Protein AF-A0A661Z1Y3-F1 (afdb_monomer_lite)

Structure (mmCIF, N/CA/C/O backbone):
data_AF-A0A661Z1Y3-F1
#
_entry.id   AF-A0A661Z1Y3-F1
#
loop_
_atom_site.group_PDB
_atom_site.id
_atom_site.type_symbol
_atom_site.label_atom_id
_atom_site.label_alt_id
_atom_site.label_comp_id
_atom_site.label_asym_id
_atom_site.label_entity_id
_atom_site.label_seq_id
_atom_site.pdbx_PDB_ins_code
_atom_site.Cartn_x
_atom_site.Cartn_y
_atom_site.Cartn_z
_atom_site.occupancy
_atom_site.B_iso_or_equiv
_atom_site.auth_seq_id
_atom_site.auth_comp_id
_atom_site.auth_asym_id
_atom_site.auth_atom_id
_atom_site.pdbx_PDB_model_num
ATOM 1 N N . VAL A 1 1 ? -19.772 17.118 38.028 1.00 46.84 1 VAL A N 1
ATOM 2 C CA . VAL A 1 1 ? -20.142 16.283 36.858 1.00 46.84 1 VAL A CA 1
ATOM 3 C C . VAL A 1 1 ? -19.573 16.942 35.617 1.00 46.84 1 VAL A C 1
ATOM 5 O O . VAL A 1 1 ? -19.579 18.164 35.583 1.00 46.84 1 VAL A O 1
ATOM 8 N N . ALA A 1 2 ? -19.124 16.119 34.664 1.00 39.94 2 ALA A N 1
ATOM 9 C CA . ALA A 1 2 ? -18.515 16.435 33.367 1.00 39.94 2 ALA A CA 1
ATOM 10 C C . ALA A 1 2 ? -16.977 16.469 33.358 1.00 39.94 2 ALA A C 1
ATOM 12 O O . ALA A 1 2 ? -16.352 17.516 33.233 1.00 39.94 2 ALA A O 1
ATOM 13 N N . ILE A 1 3 ? -16.376 15.276 33.422 1.00 45.03 3 ILE A N 1
ATOM 14 C CA . ILE A 1 3 ? -15.171 15.016 32.633 1.00 45.03 3 ILE A CA 1
ATOM 15 C C . ILE A 1 3 ? -15.690 14.783 31.215 1.00 45.03 3 ILE A C 1
ATOM 17 O O . ILE A 1 3 ? -16.174 13.704 30.890 1.00 45.03 3 ILE A O 1
ATOM 21 N N . GLN A 1 4 ? -15.692 15.837 30.409 1.00 49.53 4 GLN A N 1
ATOM 22 C CA . GLN A 1 4 ? -15.788 15.733 28.959 1.00 49.53 4 GLN A CA 1
ATOM 23 C C . GLN A 1 4 ? -14.384 15.336 28.489 1.00 49.53 4 GLN A C 1
ATOM 25 O O . GLN A 1 4 ? -13.601 16.165 28.041 1.00 49.53 4 GLN A O 1
ATOM 30 N N . GLY A 1 5 ? -13.999 14.100 28.806 1.00 46.00 5 GLY A N 1
ATOM 31 C CA . GLY A 1 5 ? -12.678 13.571 28.510 1.00 46.00 5 GLY A CA 1
ATOM 32 C C . GLY A 1 5 ? -12.660 13.136 27.063 1.00 46.00 5 GLY A C 1
ATOM 33 O O . GLY A 1 5 ? -13.207 12.090 26.760 1.00 46.00 5 GLY A O 1
ATOM 34 N N . ASP A 1 6 ? -12.121 13.983 26.194 1.00 49.16 6 ASP A N 1
ATOM 35 C CA . ASP A 1 6 ? -11.021 13.616 25.300 1.00 49.16 6 ASP A CA 1
ATOM 36 C C . ASP A 1 6 ? -11.021 12.172 24.750 1.00 49.16 6 ASP A C 1
ATOM 38 O O . ASP A 1 6 ? -10.010 11.478 24.772 1.00 49.16 6 ASP A O 1
ATOM 42 N N . GLU A 1 7 ? -12.144 11.680 24.232 1.00 52.69 7 GLU A N 1
ATOM 43 C CA . GLU A 1 7 ? -12.134 10.518 23.346 1.00 52.69 7 GLU A CA 1
ATOM 44 C C . GLU A 1 7 ? -11.710 11.022 21.968 1.00 52.69 7 GLU A C 1
ATOM 46 O O . GLU A 1 7 ? -12.498 11.095 21.025 1.00 52.69 7 GLU A O 1
ATOM 51 N N . THR A 1 8 ? -10.445 11.434 21.855 1.00 58.91 8 THR A N 1
ATOM 52 C CA . THR A 1 8 ? -9.790 11.476 20.552 1.00 58.91 8 THR A CA 1
ATOM 53 C C . THR A 1 8 ? -9.882 10.046 20.031 1.00 58.91 8 THR A C 1
ATOM 55 O O . THR A 1 8 ? -9.188 9.174 20.551 1.00 58.91 8 THR A O 1
ATOM 58 N N . ALA A 1 9 ? -10.814 9.776 19.108 1.00 64.06 9 ALA A N 1
ATOM 59 C CA . ALA A 1 9 ? -11.035 8.441 18.566 1.00 64.06 9 ALA A CA 1
ATOM 60 C C . ALA A 1 9 ? -9.682 7.891 18.107 1.00 64.06 9 ALA A C 1
ATOM 62 O O . ALA A 1 9 ? -9.072 8.416 17.174 1.00 64.06 9 ALA A O 1
ATOM 63 N N . ALA A 1 10 ? -9.158 6.903 18.833 1.00 82.94 10 ALA A N 1
ATOM 64 C CA . ALA A 1 10 ? -7.897 6.295 18.463 1.00 82.94 10 ALA A CA 1
ATOM 65 C C . ALA A 1 10 ? -8.105 5.631 17.096 1.00 82.94 10 ALA A C 1
ATOM 67 O O . ALA A 1 10 ? -9.113 4.961 16.875 1.00 82.94 10 ALA A O 1
ATOM 68 N N . LEU A 1 11 ? -7.177 5.850 16.168 1.00 91.75 11 LEU A N 1
ATOM 69 C CA . LEU A 1 11 ? -7.180 5.198 14.865 1.00 91.75 11 LEU A CA 1
ATOM 70 C C . LEU A 1 11 ? -6.040 4.190 14.827 1.00 91.75 11 LEU A C 1
ATOM 72 O O . LEU A 1 11 ? -4.899 4.497 15.181 1.00 91.75 11 LEU A O 1
ATOM 76 N N . ASN A 1 12 ? -6.356 2.985 14.379 1.00 93.19 12 ASN A N 1
ATOM 77 C CA . ASN A 1 12 ? -5.362 2.000 13.994 1.00 93.19 12 ASN A CA 1
ATOM 78 C C . ASN A 1 12 ? -5.039 2.175 12.508 1.00 93.19 12 ASN A C 1
ATOM 80 O O . ASN A 1 12 ? -5.864 2.657 11.737 1.00 93.19 12 ASN A O 1
ATOM 84 N N . ARG A 1 13 ? -3.844 1.757 12.084 1.00 94.81 13 ARG A N 1
ATOM 85 C CA . ARG A 1 13 ? -3.419 1.853 10.682 1.00 94.81 13 ARG A CA 1
ATOM 86 C C . ARG A 1 13 ? -2.912 0.518 10.170 1.00 94.81 13 ARG A C 1
ATOM 88 O O . ARG A 1 13 ? -1.945 -0.021 10.710 1.00 94.81 13 ARG A O 1
ATOM 95 N N . LEU A 1 14 ? -3.500 0.041 9.077 1.00 96.12 14 LEU A N 1
ATOM 96 C CA . LEU A 1 14 ? -2.950 -1.054 8.285 1.00 96.12 14 LEU A CA 1
ATOM 97 C C . LEU A 1 14 ? -2.017 -0.473 7.220 1.00 96.12 14 LEU A C 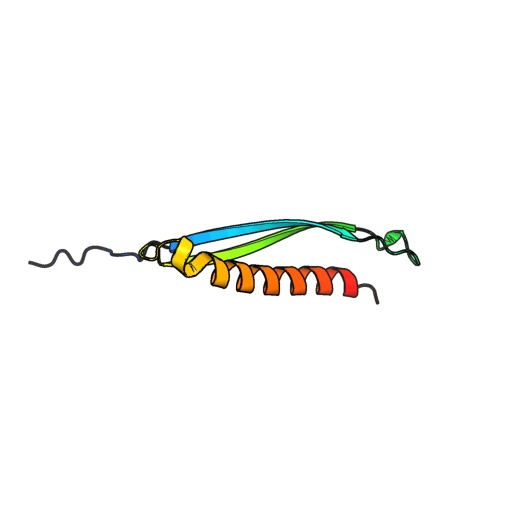1
ATOM 99 O O . LEU A 1 14 ? -2.360 0.481 6.530 1.00 96.12 14 LEU A O 1
ATOM 103 N N . THR A 1 15 ? -0.816 -1.032 7.083 1.00 97.06 15 THR A N 1
ATOM 104 C CA . THR A 1 15 ? 0.153 -0.627 6.056 1.00 97.06 15 THR A CA 1
ATOM 105 C C . THR A 1 15 ? 0.606 -1.850 5.277 1.00 97.06 15 THR A C 1
ATOM 107 O O . THR A 1 15 ? 1.119 -2.800 5.865 1.00 97.06 15 THR A O 1
ATOM 110 N N . ILE A 1 16 ? 0.473 -1.803 3.954 1.00 97.19 16 ILE A N 1
ATOM 111 C CA . ILE A 1 16 ? 0.905 -2.858 3.036 1.00 97.19 16 ILE A CA 1
ATOM 112 C C . ILE A 1 16 ? 2.052 -2.316 2.188 1.00 97.19 16 ILE A C 1
ATOM 114 O O . ILE A 1 16 ? 1.974 -1.221 1.629 1.00 97.19 16 ILE A O 1
ATOM 118 N N . LYS A 1 17 ? 3.138 -3.087 2.106 1.00 97.25 17 LYS A N 1
ATOM 119 C CA . LYS A 1 17 ? 4.308 -2.775 1.282 1.00 97.25 17 LYS A CA 1
ATOM 120 C C . LYS A 1 17 ? 4.523 -3.887 0.273 1.00 97.25 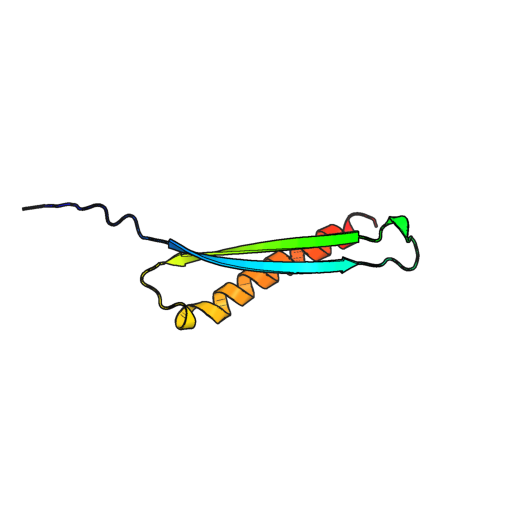17 LYS A C 1
ATOM 122 O O . LYS A 1 17 ? 4.663 -5.043 0.664 1.00 97.25 17 LYS A O 1
ATOM 127 N N . VAL A 1 18 ? 4.611 -3.530 -1.001 1.00 95.56 18 VAL A N 1
ATOM 128 C CA . VAL A 1 18 ? 4.881 -4.473 -2.091 1.00 95.56 18 VAL A CA 1
ATOM 129 C C . VAL A 1 18 ? 6.114 -4.026 -2.857 1.00 95.56 18 VAL A C 1
ATOM 131 O O . VAL A 1 18 ? 6.248 -2.863 -3.234 1.00 95.56 18 VAL A O 1
ATOM 134 N N . LYS A 1 19 ? 7.054 -4.948 -3.062 1.00 96.12 19 LYS A N 1
ATOM 135 C CA . LYS A 1 19 ? 8.237 -4.708 -3.889 1.00 96.12 19 LYS A CA 1
ATOM 136 C C . LYS A 1 19 ? 7.942 -5.196 -5.300 1.00 96.12 19 LYS A C 1
ATOM 138 O O . LYS A 1 19 ? 7.727 -6.389 -5.495 1.00 96.12 19 LYS A O 1
ATOM 143 N N . ILE A 1 20 ? 7.956 -4.284 -6.265 1.00 94.50 20 ILE A N 1
ATOM 144 C CA . ILE A 1 20 ? 7.674 -4.577 -7.668 1.00 94.50 20 ILE A CA 1
ATOM 145 C C . ILE A 1 20 ? 8.950 -4.415 -8.479 1.00 94.50 20 ILE A C 1
ATOM 147 O O . ILE A 1 20 ? 9.670 -3.427 -8.338 1.00 94.50 20 ILE A O 1
ATOM 151 N N . ARG A 1 21 ? 9.204 -5.393 -9.347 1.00 92.56 21 ARG A N 1
ATOM 152 C CA . ARG A 1 21 ? 10.193 -5.312 -10.416 1.00 92.56 21 ARG A CA 1
ATOM 153 C C . ARG A 1 21 ? 9.445 -5.306 -11.743 1.00 92.56 21 ARG A C 1
ATOM 155 O O . ARG A 1 21 ? 8.860 -6.316 -12.119 1.00 92.56 21 ARG A O 1
ATOM 162 N N . TYR A 1 22 ? 9.473 -4.172 -12.425 1.00 89.56 22 TYR A N 1
ATOM 163 C CA . TYR A 1 22 ? 9.007 -4.024 -13.793 1.00 89.56 22 TYR A CA 1
ATOM 164 C C . TYR A 1 22 ? 10.191 -4.183 -14.749 1.00 89.56 22 TYR A C 1
ATOM 166 O O . TYR A 1 22 ? 11.267 -3.629 -14.522 1.00 89.56 22 TYR A O 1
ATOM 174 N N . THR A 1 23 ? 10.006 -4.960 -15.812 1.00 88.69 23 THR A N 1
ATOM 175 C CA . THR A 1 23 ? 11.028 -5.190 -16.838 1.00 88.69 23 THR A CA 1
ATOM 176 C C . THR A 1 23 ? 10.408 -4.946 -18.202 1.00 88.69 23 THR A C 1
ATOM 178 O O . THR A 1 23 ? 9.554 -5.715 -18.639 1.00 88.69 23 THR A O 1
ATOM 181 N N . SER A 1 24 ? 10.836 -3.875 -18.864 1.00 84.94 24 SER A N 1
ATOM 182 C CA . SER A 1 24 ? 10.425 -3.576 -20.233 1.00 84.94 24 SER A CA 1
ATOM 183 C C . SER A 1 24 ? 11.330 -4.333 -21.203 1.00 84.94 24 SER A C 1
ATOM 185 O O . SER A 1 24 ? 12.552 -4.197 -21.174 1.00 84.94 24 SER A O 1
ATOM 187 N N . LEU A 1 25 ? 10.729 -5.163 -22.057 1.00 84.81 25 LEU A N 1
ATOM 188 C CA . LEU A 1 25 ? 11.461 -5.959 -23.049 1.00 84.81 25 LEU A CA 1
ATOM 189 C C . LEU A 1 25 ? 11.915 -5.124 -24.252 1.00 84.81 25 LEU A C 1
ATOM 191 O O . LEU A 1 25 ? 12.884 -5.481 -24.917 1.00 84.81 25 LEU A O 1
ATOM 195 N N . ASN A 1 26 ? 11.218 -4.020 -24.524 1.00 83.75 26 ASN A N 1
ATOM 196 C CA . ASN A 1 26 ? 11.468 -3.179 -25.691 1.00 83.75 26 ASN A CA 1
ATOM 197 C C . ASN A 1 26 ? 12.414 -2.019 -25.361 1.00 83.75 26 ASN A C 1
ATOM 199 O O . ASN A 1 26 ? 13.157 -1.572 -26.231 1.00 83.75 26 ASN A O 1
ATOM 203 N N . GLN A 1 27 ? 12.387 -1.541 -24.114 1.00 81.81 27 GLN A N 1
ATOM 204 C CA . GLN A 1 27 ? 13.210 -0.433 -23.635 1.00 81.81 27 GLN A CA 1
ATOM 2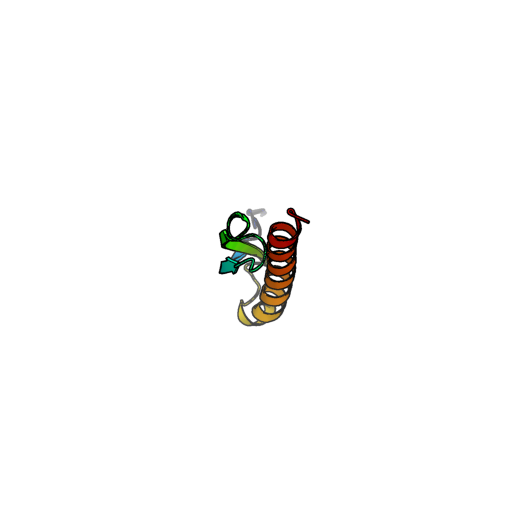05 C C . GLN A 1 27 ? 13.739 -0.758 -22.231 1.00 81.81 27 GLN A C 1
ATOM 207 O O . GLN A 1 27 ? 13.076 -0.469 -21.237 1.00 81.81 27 GLN A O 1
ATOM 212 N N . PRO A 1 28 ? 14.910 -1.406 -22.117 1.00 82.50 28 PRO A N 1
ATOM 213 C CA . PRO A 1 28 ? 15.423 -1.871 -20.831 1.00 82.50 28 PRO A CA 1
ATOM 214 C C . PRO A 1 28 ? 15.674 -0.732 -19.831 1.00 82.50 28 PRO A C 1
ATOM 216 O O . PRO A 1 28 ? 15.516 -0.969 -18.634 1.00 82.50 28 PRO A O 1
ATOM 219 N N . ASP A 1 29 ? 15.981 0.483 -20.298 1.00 83.75 29 ASP A N 1
ATOM 220 C CA . ASP A 1 29 ? 16.127 1.691 -19.469 1.00 83.75 29 ASP A CA 1
ATOM 221 C C . ASP A 1 29 ? 14.835 2.105 -18.739 1.00 83.75 29 ASP A C 1
ATOM 223 O O . ASP A 1 29 ? 14.907 2.735 -17.686 1.00 83.75 29 ASP A O 1
ATOM 227 N N . ASP A 1 30 ? 13.660 1.693 -19.229 1.00 84.12 30 ASP A N 1
ATOM 228 C CA . ASP A 1 30 ? 12.368 1.926 -18.566 1.00 84.12 30 ASP A CA 1
ATOM 229 C C . ASP A 1 30 ? 12.042 0.878 -17.490 1.00 84.12 30 ASP A C 1
ATOM 231 O O . ASP A 1 30 ? 11.006 0.944 -16.823 1.00 84.12 30 ASP A O 1
ATOM 235 N N . SER A 1 31 ? 12.912 -0.117 -17.303 1.00 89.19 31 SER A N 1
ATOM 236 C CA . SER A 1 31 ? 12.767 -1.100 -16.231 1.00 89.19 31 SER A CA 1
ATOM 237 C C . SER A 1 31 ? 13.015 -0.447 -14.874 1.00 89.19 31 SER A C 1
ATOM 239 O O . SER A 1 31 ? 13.964 0.314 -14.694 1.00 89.19 31 SER A O 1
ATOM 241 N N . PHE A 1 32 ? 12.209 -0.797 -13.873 1.00 89.25 32 PHE A N 1
ATOM 242 C CA . PHE A 1 32 ? 12.382 -0.274 -12.522 1.00 89.25 32 PHE A CA 1
ATOM 243 C C . PHE A 1 32 ? 12.149 -1.343 -11.463 1.00 89.25 32 PHE A C 1
ATOM 245 O O . PHE A 1 32 ? 11.370 -2.280 -11.631 1.00 89.25 32 PHE A O 1
ATOM 252 N N . GLU A 1 33 ? 12.810 -1.170 -10.325 1.00 94.12 33 GLU A N 1
ATOM 253 C CA . GLU A 1 33 ? 12.534 -1.924 -9.112 1.00 94.12 33 GLU A CA 1
ATOM 254 C C . GLU A 1 33 ? 12.228 -0.926 -7.996 1.00 94.12 33 GLU A C 1
ATOM 256 O O . GLU A 1 33 ? 13.091 -0.144 -7.601 1.00 94.12 33 GLU A O 1
ATOM 261 N N . GLN A 1 34 ? 10.988 -0.922 -7.507 1.00 93.25 34 GLN A N 1
ATOM 262 C CA . GLN A 1 34 ? 10.535 0.035 -6.500 1.00 93.25 34 GLN A CA 1
ATOM 263 C C . GLN A 1 34 ? 9.608 -0.637 -5.486 1.00 93.25 34 GLN A C 1
ATOM 265 O O . GLN A 1 34 ? 8.894 -1.594 -5.788 1.00 93.25 34 GLN A O 1
ATOM 270 N N . VAL A 1 35 ? 9.629 -0.124 -4.257 1.00 96.50 35 VAL A N 1
ATOM 271 C CA . VAL A 1 35 ? 8.663 -0.490 -3.220 1.00 96.50 35 VAL A CA 1
ATOM 272 C C . VAL A 1 35 ? 7.502 0.493 -3.256 1.00 96.50 35 VAL A C 1
ATOM 274 O O . VAL A 1 35 ? 7.707 1.698 -3.128 1.00 96.50 35 VAL A O 1
ATOM 277 N N . PHE A 1 36 ? 6.290 -0.031 -3.378 1.00 95.56 36 PHE A N 1
ATOM 278 C CA . PHE A 1 36 ? 5.053 0.722 -3.231 1.00 95.56 36 PHE A CA 1
ATOM 279 C C . PHE A 1 36 ? 4.486 0.462 -1.841 1.00 95.56 36 PHE A C 1
ATOM 281 O O . PHE A 1 36 ? 4.548 -0.658 -1.329 1.00 95.56 36 PHE A O 1
ATOM 288 N N . THR A 1 37 ? 3.993 1.517 -1.201 1.00 97.06 37 THR A N 1
ATOM 289 C CA . THR A 1 37 ? 3.442 1.457 0.154 1.00 97.06 37 THR A CA 1
ATOM 290 C C . THR A 1 37 ? 2.072 2.102 0.147 1.00 97.06 37 THR A C 1
ATOM 292 O O . THR A 1 37 ? 1.954 3.266 -0.214 1.00 97.06 37 THR A O 1
ATOM 295 N N . GLY A 1 38 ? 1.065 1.352 0.575 1.00 96.75 38 GLY A N 1
ATOM 296 C CA . GLY A 1 38 ? -0.291 1.838 0.770 1.00 96.75 38 GLY A CA 1
ATOM 297 C C . GLY A 1 38 ? -0.693 1.646 2.224 1.00 96.75 38 GLY A C 1
ATOM 298 O O . GLY A 1 38 ? -0.207 0.736 2.902 1.00 96.75 38 GLY A O 1
ATOM 299 N N . PHE A 1 39 ? -1.550 2.522 2.725 1.00 96.56 39 PHE A N 1
ATOM 300 C CA . PHE A 1 39 ? -2.078 2.407 4.074 1.00 96.56 39 PHE A CA 1
ATOM 301 C C . PHE A 1 39 ? -3.539 2.828 4.118 1.00 96.56 39 PHE A C 1
ATOM 303 O O . PHE A 1 39 ? -3.986 3.608 3.277 1.00 96.56 39 PHE A O 1
ATOM 310 N N . GLU A 1 40 ? -4.246 2.306 5.112 1.00 97.25 40 GLU A N 1
ATOM 311 C CA . GLU A 1 40 ? -5.581 2.765 5.464 1.00 97.25 40 GLU A CA 1
ATOM 312 C C . GLU A 1 40 ? -5.756 2.757 6.981 1.00 97.25 40 GLU A C 1
ATOM 314 O O . GLU A 1 40 ? -5.240 1.883 7.690 1.00 97.25 40 GLU A O 1
ATOM 319 N N . GLU A 1 41 ? -6.439 3.784 7.472 1.00 95.00 41 GLU A N 1
ATOM 320 C CA . GLU A 1 41 ? -6.737 3.979 8.886 1.00 95.00 41 GLU A CA 1
ATOM 321 C C . GLU A 1 41 ? -8.156 3.499 9.194 1.00 95.00 41 GLU A C 1
ATOM 323 O O . GLU A 1 41 ? -9.063 3.617 8.372 1.00 95.00 41 GLU A O 1
ATOM 328 N N . TYR A 1 42 ? -8.350 2.941 10.384 1.00 93.56 42 TYR A N 1
ATOM 329 C CA . TYR A 1 42 ? -9.637 2.432 10.837 1.00 93.56 42 TYR A CA 1
ATOM 330 C C . TYR A 1 42 ? -9.846 2.723 12.319 1.00 93.56 42 TYR A C 1
ATOM 332 O O . TYR A 1 42 ? -8.891 2.880 13.082 1.00 93.56 42 TYR A O 1
ATOM 340 N N . ASP A 1 43 ? -11.112 2.800 12.723 1.00 93.44 43 ASP A N 1
ATOM 341 C CA . ASP A 1 43 ? -11.497 3.086 14.103 1.00 93.44 43 ASP A CA 1
ATOM 342 C C . ASP A 1 43 ? -10.918 2.032 15.061 1.00 93.44 43 ASP A C 1
ATOM 344 O O . ASP A 1 43 ? -11.075 0.828 14.839 1.00 93.44 43 ASP A O 1
ATOM 348 N N . ALA A 1 44 ? -10.233 2.465 16.124 1.00 91.69 44 ALA A N 1
ATOM 349 C CA . ALA A 1 44 ? -9.577 1.544 17.048 1.00 91.69 44 ALA A CA 1
ATOM 350 C C . ALA A 1 44 ? -10.547 0.719 17.900 1.00 91.69 44 ALA A C 1
ATOM 352 O O . ALA A 1 44 ? -10.118 -0.262 18.509 1.00 91.69 44 ALA A O 1
ATOM 353 N N . ASN A 1 45 ? -11.837 1.069 17.929 1.00 92.06 45 ASN A N 1
ATOM 354 C CA . ASN A 1 45 ? -12.865 0.246 18.563 1.00 92.06 45 ASN A CA 1
ATOM 355 C C . ASN A 1 45 ? -13.267 -0.960 17.699 1.00 92.06 45 ASN A C 1
ATOM 357 O O . ASN A 1 45 ? -13.914 -1.884 18.198 1.00 92.06 45 ASN A O 1
ATOM 361 N N . LEU A 1 46 ? -12.904 -0.976 16.412 1.00 91.06 46 LEU A N 1
ATOM 362 C CA . LEU A 1 46 ? -13.175 -2.098 15.521 1.00 91.06 46 LEU A CA 1
ATOM 363 C C . LEU A 1 46 ? -12.092 -3.173 15.662 1.00 91.06 46 LEU A C 1
ATOM 365 O O . LEU A 1 46 ? -10.891 -2.898 15.686 1.00 91.06 46 LEU A O 1
ATOM 369 N N . SER A 1 47 ? -12.525 -4.434 15.705 1.00 92.94 47 SER A N 1
ATOM 370 C CA . SER A 1 47 ? -11.614 -5.578 15.626 1.00 92.94 47 SER A CA 1
ATOM 371 C C . SER A 1 47 ? -11.004 -5.661 14.230 1.00 92.94 47 SER A C 1
ATOM 373 O O . SER A 1 47 ? -11.739 -5.615 13.243 1.00 92.94 47 SER A O 1
ATOM 375 N N . PHE A 1 48 ? -9.683 -5.852 14.145 1.00 91.94 48 PHE A N 1
ATOM 376 C CA . PHE A 1 48 ? -8.969 -5.949 12.870 1.00 91.94 48 PHE A CA 1
ATOM 377 C C . PHE A 1 48 ? -9.591 -6.993 11.936 1.00 91.94 48 PHE A C 1
ATOM 379 O O . PHE A 1 48 ? -9.893 -6.671 10.797 1.00 91.94 48 PHE A O 1
ATOM 386 N N . GLY A 1 49 ? -9.901 -8.195 12.433 1.00 95.19 49 GLY A N 1
ATOM 387 C CA . GLY A 1 49 ? -10.488 -9.254 11.600 1.00 95.19 49 GLY A CA 1
ATOM 388 C C . GLY A 1 49 ? -11.870 -8.917 11.021 1.00 95.19 49 GLY A C 1
ATOM 389 O O . GLY A 1 49 ? -12.274 -9.517 10.033 1.00 95.19 49 GLY A O 1
ATOM 390 N N . SER A 1 50 ? -12.592 -7.949 11.598 1.00 95.19 50 SER A N 1
ATOM 391 C CA . SER A 1 50 ? -13.881 -7.484 11.066 1.00 95.19 50 SER A CA 1
ATOM 392 C C . SER A 1 50 ? -13.730 -6.498 9.904 1.00 95.19 50 SER A C 1
ATOM 394 O O . SER A 1 50 ? -14.679 -6.313 9.148 1.00 95.19 50 SER A O 1
ATOM 396 N N . VAL A 1 51 ? -12.570 -5.844 9.786 1.00 96.06 51 VAL A N 1
ATOM 397 C CA . VAL A 1 51 ? -12.284 -4.811 8.774 1.00 96.06 51 VAL A CA 1
ATOM 398 C C . VAL A 1 51 ? -11.155 -5.203 7.817 1.00 96.06 51 VAL A C 1
ATOM 400 O O . VAL A 1 51 ? -10.963 -4.535 6.809 1.00 96.06 51 VAL A O 1
ATOM 403 N N . GLU A 1 52 ? -10.424 -6.280 8.104 1.00 95.25 52 GLU A N 1
ATOM 404 C CA . GLU A 1 52 ? -9.222 -6.716 7.386 1.00 95.25 52 GLU A CA 1
ATOM 405 C C . GLU A 1 52 ? -9.442 -6.810 5.873 1.00 95.25 52 GLU A C 1
ATOM 407 O O . GLU A 1 52 ? -8.721 -6.164 5.118 1.00 95.25 52 GLU A O 1
ATOM 412 N N . ASP A 1 53 ? -10.462 -7.551 5.436 1.00 97.31 53 ASP A N 1
ATOM 413 C CA . ASP A 1 53 ? -10.740 -7.787 4.013 1.00 97.31 53 ASP A CA 1
ATOM 414 C C . ASP A 1 53 ? -11.039 -6.479 3.261 1.00 97.31 53 ASP A C 1
ATOM 416 O O . ASP A 1 53 ? -10.444 -6.195 2.222 1.00 97.31 53 ASP A O 1
ATOM 420 N N . GLN A 1 54 ? -11.859 -5.610 3.864 1.00 97.31 54 GLN A N 1
ATOM 421 C CA . GLN A 1 54 ? -12.184 -4.295 3.312 1.00 97.31 54 GLN A CA 1
ATOM 422 C C . GLN A 1 54 ? -10.947 -3.392 3.220 1.00 97.31 54 GLN A C 1
ATOM 424 O O . GLN A 1 54 ? -10.724 -2.747 2.196 1.00 97.31 54 GLN A O 1
ATOM 429 N N . LEU A 1 55 ? -10.126 -3.336 4.273 1.00 97.62 55 LEU A N 1
ATOM 430 C CA . LEU A 1 55 ? -8.911 -2.519 4.273 1.00 97.62 55 LEU A CA 1
ATOM 431 C C . LEU A 1 55 ? -7.904 -3.025 3.235 1.00 97.62 55 LEU A C 1
ATOM 433 O O . LEU A 1 55 ? -7.285 -2.220 2.539 1.00 97.62 55 LEU A O 1
ATOM 437 N N . ILE A 1 56 ? -7.752 -4.346 3.103 1.00 97.19 56 ILE A N 1
ATOM 438 C CA . ILE A 1 56 ? -6.878 -4.959 2.099 1.00 97.19 56 ILE A CA 1
ATOM 439 C C . ILE A 1 56 ? -7.366 -4.628 0.688 1.00 97.19 56 ILE A C 1
ATOM 441 O O . ILE A 1 56 ? -6.544 -4.246 -0.145 1.00 97.19 56 ILE A O 1
ATOM 445 N N . GLU A 1 57 ? -8.668 -4.730 0.411 1.00 97.69 57 GLU A N 1
ATOM 446 C CA . GLU A 1 57 ? -9.237 -4.391 -0.898 1.00 97.69 57 GLU A CA 1
ATOM 447 C C . GLU A 1 57 ? -8.948 -2.930 -1.270 1.00 97.69 57 GLU A C 1
ATOM 449 O O . GLU A 1 57 ? -8.424 -2.657 -2.354 1.00 97.69 57 GLU A O 1
ATOM 454 N N . ILE A 1 58 ? -9.189 -1.998 -0.342 1.00 97.44 58 ILE A N 1
ATOM 455 C CA . ILE A 1 58 ? -8.948 -0.567 -0.562 1.00 97.44 58 ILE A CA 1
ATOM 456 C C . ILE A 1 58 ? -7.463 -0.286 -0.813 1.00 97.44 58 ILE A C 1
ATOM 458 O O . ILE A 1 58 ? -7.106 0.405 -1.773 1.00 97.44 58 ILE A O 1
ATOM 462 N N . ILE A 1 59 ? -6.580 -0.822 0.034 1.00 97.81 59 ILE A N 1
ATOM 463 C CA . ILE A 1 59 ? -5.138 -0.594 -0.094 1.00 97.81 59 ILE A CA 1
ATOM 464 C C . ILE A 1 59 ? -4.612 -1.211 -1.394 1.00 97.81 59 ILE A C 1
ATOM 466 O O . ILE A 1 59 ? -3.808 -0.580 -2.082 1.00 97.81 59 ILE A O 1
ATOM 470 N N . ASN A 1 60 ? -5.078 -2.406 -1.766 1.00 97.00 60 ASN A N 1
ATOM 471 C CA . ASN A 1 60 ? -4.679 -3.056 -3.011 1.00 97.00 60 ASN A CA 1
ATOM 472 C C . ASN A 1 60 ? -5.149 -2.277 -4.238 1.00 97.00 60 ASN A C 1
ATOM 474 O O . ASN A 1 60 ? -4.356 -2.104 -5.157 1.00 97.00 60 ASN A O 1
ATOM 478 N N . ALA A 1 61 ? -6.383 -1.767 -4.255 1.00 96.88 61 ALA A N 1
ATOM 479 C CA . ALA A 1 61 ? -6.874 -0.952 -5.365 1.00 96.88 61 ALA A CA 1
ATOM 480 C C . ALA A 1 61 ? -5.991 0.290 -5.589 1.00 96.88 61 ALA A C 1
ATOM 482 O O . ALA A 1 61 ? -5.575 0.553 -6.719 1.00 96.88 61 ALA A O 1
ATOM 483 N N . ARG A 1 62 ? -5.620 0.992 -4.506 1.00 96.56 62 ARG A N 1
ATOM 484 C CA . ARG A 1 62 ? -4.697 2.142 -4.562 1.00 96.56 62 ARG A CA 1
ATOM 485 C C . ARG A 1 62 ? -3.303 1.739 -5.040 1.00 96.56 62 ARG A C 1
ATOM 487 O O . ARG A 1 62 ? -2.762 2.361 -5.945 1.00 96.56 62 ARG A O 1
ATOM 494 N N . LEU A 1 63 ? -2.733 0.675 -4.469 1.00 96.56 63 LEU A N 1
ATOM 495 C CA . LEU A 1 63 ? -1.413 0.172 -4.861 1.00 96.56 63 LEU A CA 1
ATOM 496 C C . LEU A 1 63 ? -1.369 -0.221 -6.340 1.00 96.56 63 LEU A C 1
ATOM 498 O O . LEU A 1 63 ? -0.393 0.081 -7.019 1.00 96.56 63 LEU A O 1
ATOM 502 N N . VAL A 1 64 ? -2.411 -0.888 -6.836 1.00 95.06 64 VAL A N 1
ATOM 503 C CA . VAL A 1 64 ? -2.536 -1.269 -8.245 1.00 95.06 64 VAL A CA 1
ATOM 504 C C . VAL A 1 64 ? -2.535 -0.023 -9.126 1.00 95.06 64 VAL A C 1
ATOM 506 O O . VAL A 1 64 ? -1.746 0.033 -10.066 1.00 95.06 64 VAL A O 1
ATOM 509 N N . GLU A 1 65 ? -3.340 0.991 -8.805 1.00 94.50 65 GLU A N 1
ATOM 510 C CA . GLU A 1 65 ? -3.366 2.255 -9.550 1.00 94.50 65 GLU A CA 1
ATOM 511 C C . GLU A 1 65 ? -1.993 2.951 -9.562 1.00 94.50 65 GLU A C 1
ATOM 513 O O . GLU A 1 65 ? -1.499 3.313 -10.630 1.00 94.50 65 GLU A O 1
ATOM 518 N N . ASP A 1 66 ? -1.325 3.063 -8.411 1.00 93.94 66 ASP A N 1
ATOM 519 C CA . ASP A 1 66 ? 0.023 3.635 -8.289 1.00 93.94 66 ASP A CA 1
ATOM 520 C C . ASP A 1 66 ? 1.063 2.885 -9.142 1.00 93.94 66 ASP A C 1
ATOM 522 O O . ASP A 1 66 ? 1.874 3.495 -9.849 1.00 93.94 66 ASP A O 1
ATOM 526 N N . ILE A 1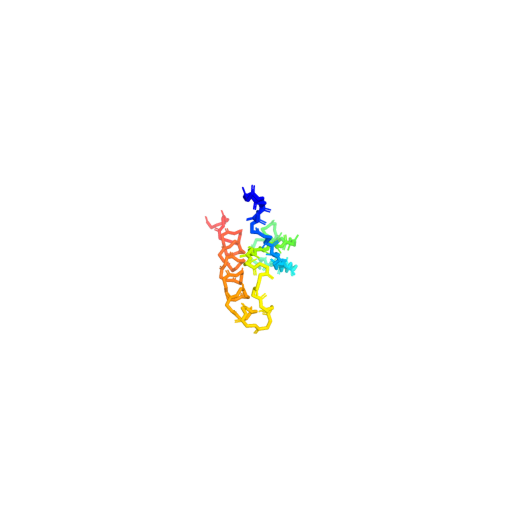 67 ? 1.038 1.549 -9.103 1.00 92.12 67 ILE A N 1
ATOM 527 C CA . ILE A 1 67 ? 1.948 0.697 -9.880 1.00 92.12 67 ILE A CA 1
ATOM 528 C C . ILE A 1 67 ? 1.684 0.861 -11.380 1.00 92.12 67 ILE A C 1
ATOM 530 O O . ILE A 1 67 ? 2.637 1.009 -12.150 1.00 92.12 67 ILE A O 1
ATOM 534 N N . PHE A 1 68 ? 0.416 0.859 -11.802 1.00 91.00 68 PHE A N 1
ATOM 535 C CA . PHE A 1 68 ? 0.042 1.049 -13.205 1.00 91.00 68 PHE A CA 1
ATOM 536 C C . PHE A 1 68 ? 0.422 2.437 -13.704 1.00 91.00 68 PHE A C 1
ATOM 538 O O . PHE A 1 68 ? 1.050 2.540 -14.754 1.00 91.00 68 PHE A O 1
ATOM 545 N N . ASN A 1 69 ? 0.127 3.492 -12.946 1.00 90.75 69 ASN A N 1
ATOM 546 C CA . ASN A 1 69 ? 0.534 4.850 -13.292 1.00 90.75 69 ASN A CA 1
ATOM 547 C C . ASN A 1 69 ? 2.052 4.937 -13.463 1.00 90.75 69 ASN A C 1
ATOM 549 O O . ASN A 1 69 ? 2.533 5.501 -14.443 1.00 90.75 69 ASN A O 1
ATOM 553 N N . LYS A 1 70 ? 2.829 4.310 -12.572 1.00 88.44 70 LYS A N 1
ATOM 554 C CA . LYS A 1 70 ? 4.290 4.285 -12.701 1.00 88.44 70 LYS A CA 1
ATOM 555 C C . LYS A 1 70 ? 4.766 3.531 -13.944 1.00 88.44 70 LYS A C 1
ATOM 557 O O . LYS A 1 70 ? 5.711 3.984 -14.583 1.00 88.44 70 LYS A O 1
ATOM 562 N N . ALA A 1 71 ? 4.135 2.406 -14.274 1.00 84.25 71 ALA A N 1
ATOM 563 C CA . ALA A 1 71 ? 4.473 1.611 -15.453 1.00 84.25 71 ALA A CA 1
ATOM 564 C C . ALA A 1 71 ? 4.056 2.283 -16.772 1.00 84.25 71 ALA A C 1
ATOM 566 O O . ALA A 1 71 ? 4.720 2.094 -17.786 1.00 84.25 71 ALA A O 1
ATOM 567 N N . LEU A 1 72 ? 2.976 3.068 -16.757 1.00 78.50 72 LEU A N 1
ATOM 568 C CA . LEU A 1 72 ? 2.413 3.723 -17.935 1.00 78.50 72 LEU A CA 1
ATOM 569 C C . LEU A 1 72 ? 2.972 5.122 -18.190 1.00 78.50 72 LEU A C 1
ATOM 571 O O . LEU A 1 72 ? 2.802 5.607 -19.292 1.00 78.50 72 LEU A O 1
ATOM 575 N N . VAL A 1 73 ? 3.649 5.786 -17.246 1.00 65.94 73 VAL A N 1
ATOM 576 C CA . VAL A 1 73 ? 4.186 7.154 -17.447 1.00 65.94 73 VAL A CA 1
ATOM 577 C C . VAL A 1 73 ? 5.184 7.276 -18.621 1.00 65.94 73 VAL A C 1
ATOM 579 O O . VAL A 1 73 ? 5.415 8.389 -19.081 1.00 65.94 73 VAL A O 1
ATOM 582 N N . ASN A 1 74 ? 5.702 6.166 -19.163 1.00 57.84 74 ASN A N 1
ATOM 583 C CA . ASN A 1 74 ? 6.676 6.152 -20.266 1.00 57.84 74 ASN A CA 1
ATOM 584 C C . ASN A 1 74 ? 6.119 5.684 -21.634 1.00 57.84 74 ASN A 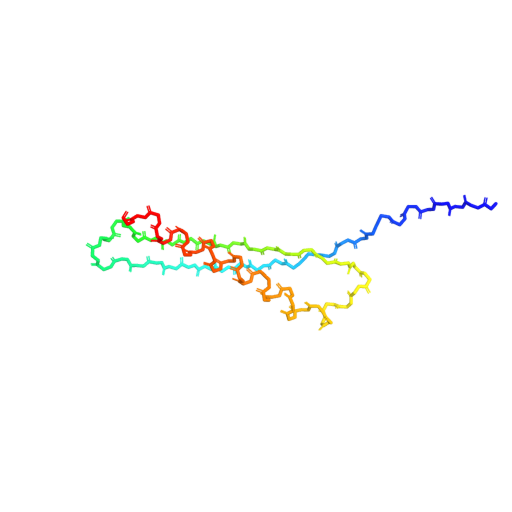C 1
ATOM 586 O O . ASN A 1 74 ? 6.899 5.216 -22.461 1.00 57.84 74 ASN A O 1
ATOM 590 N N . TRP A 1 75 ? 4.805 5.776 -21.890 1.00 56.44 75 TRP A N 1
ATOM 591 C CA . TRP A 1 75 ? 4.234 5.510 -23.229 1.00 56.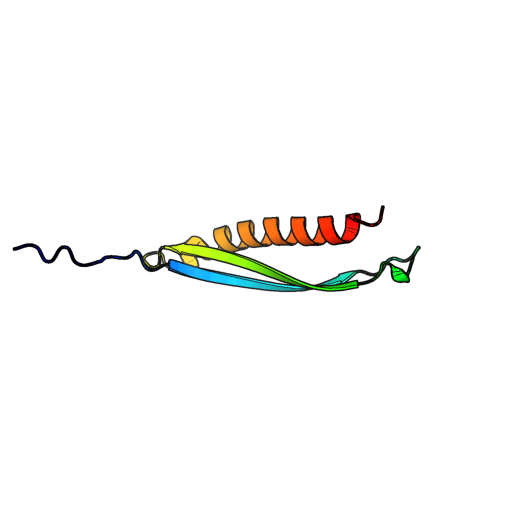44 75 TRP A CA 1
ATOM 592 C C . TRP A 1 75 ? 4.304 6.703 -24.190 1.00 56.44 75 TRP A C 1
ATOM 594 O O . TRP A 1 75 ? 4.143 7.859 -23.731 1.00 56.44 75 TRP A O 1
#

Radius of gyration: 18.83 Å; chains: 1; bounding box: 36×26×62 Å

pLDDT: mean 86.3, std 15.63, range [39.94, 97.81]

Foldseek 3Di:
DDPPDDPPQDKDKDKDKDWDWAADPVDRVLTDTDIDMFMDIDGPVDDCVVCVVVRCVVRVVVSVVVVVCSSPVPD

Sequence (75 aa):
VAIQGDETAALNRLTIKVKIRYTSLNQPDDSFEQVFTGFEEYDANLSFGSVEDQLIEIINARLVEDIFNKALVNW

Secondary structure (DSSP, 8-state):
----------EEEEEEEEEEEE--SS-GGG-EEEEEEEEEEEETTS-HHHHHHHHHHHHHHHHHHHHHHHHHTT-